Protein AF-A0A370H6A6-F1 (afdb_monomer)

Solvent-accessible surface area (backbone atoms only — not comparable to full-atom values): 4414 Å² total; per-residue (Å²): 131,82,56,70,69,57,54,53,54,51,50,52,52,52,50,56,39,46,74,73,69,51,78,92,80,91,78,90,74,59,68,71,58,53,51,55,46,49,50,40,29,74,72,63,79,27,96,35,61,65,54,50,51,52,51,54,51,42,64,68,62,63,54,60,82,78,71,78,76,130

Structure (mmCIF, N/CA/C/O backbone):
data_AF-A0A370H6A6-F1
#
_entry.id   AF-A0A370H6A6-F1
#
loop_
_atom_site.group_PDB
_atom_site.id
_atom_site.type_symbol
_atom_site.label_atom_id
_atom_site.label_alt_id
_atom_site.label_comp_id
_atom_site.label_asym_id
_atom_site.label_entity_id
_atom_site.label_seq_id
_atom_site.pdbx_PDB_ins_code
_atom_site.Cartn_x
_atom_site.Cartn_y
_atom_site.Cartn_z
_atom_site.occupancy
_atom_site.B_iso_or_equiv
_atom_site.auth_seq_id
_atom_site.auth_comp_id
_atom_site.auth_asym_id
_atom_site.auth_atom_id
_atom_site.pdbx_PDB_model_num
ATOM 1 N N . MET A 1 1 ? 20.039 0.206 -15.247 1.00 53.06 1 MET A N 1
ATOM 2 C CA . MET A 1 1 ? 19.618 1.598 -14.973 1.00 53.06 1 MET A CA 1
ATOM 3 C C . MET A 1 1 ? 18.110 1.662 -15.172 1.00 53.06 1 MET A C 1
ATOM 5 O O . MET A 1 1 ? 17.686 1.240 -16.242 1.00 53.06 1 MET A O 1
ATOM 9 N N . PRO A 1 2 ? 17.293 2.077 -14.187 1.00 54.47 2 PRO A N 1
ATOM 10 C CA . PRO A 1 2 ? 15.865 2.266 -14.423 1.00 54.47 2 PRO A CA 1
ATOM 11 C C . PRO A 1 2 ? 15.662 3.391 -15.441 1.00 54.47 2 PRO A C 1
ATOM 13 O O . PRO A 1 2 ? 16.366 4.399 -15.402 1.00 54.47 2 PRO A O 1
ATOM 16 N N . ASP A 1 3 ? 14.723 3.192 -16.360 1.00 74.56 3 ASP A N 1
ATOM 17 C CA . ASP A 1 3 ? 14.423 4.116 -17.452 1.00 74.56 3 ASP A CA 1
ATOM 18 C C . ASP A 1 3 ? 13.992 5.486 -16.889 1.00 74.56 3 ASP A C 1
ATOM 20 O O . ASP A 1 3 ? 13.137 5.563 -15.999 1.00 74.56 3 ASP A O 1
ATOM 24 N N . ALA A 1 4 ? 14.575 6.584 -17.380 1.00 70.56 4 ALA A N 1
ATOM 25 C CA . ALA A 1 4 ? 14.321 7.937 -16.872 1.00 70.56 4 ALA A CA 1
ATOM 26 C C . ALA A 1 4 ? 12.821 8.297 -16.902 1.00 70.56 4 ALA A C 1
ATOM 28 O O . ALA A 1 4 ? 12.311 8.961 -15.997 1.00 70.56 4 ALA A O 1
ATOM 29 N N . LYS A 1 5 ? 12.084 7.757 -17.882 1.00 71.38 5 LYS A N 1
ATOM 30 C CA . LYS A 1 5 ? 10.624 7.902 -18.000 1.00 71.38 5 LYS A CA 1
ATOM 31 C C . LYS A 1 5 ? 9.855 7.219 -16.865 1.00 71.38 5 LYS A C 1
ATOM 33 O O . LYS A 1 5 ? 8.814 7.713 -16.430 1.00 71.38 5 LYS A O 1
ATOM 38 N N . GLN A 1 6 ? 10.353 6.089 -16.365 1.00 68.38 6 GLN A N 1
ATOM 39 C CA . GLN A 1 6 ? 9.742 5.371 -15.246 1.00 68.38 6 GLN A CA 1
ATOM 40 C C . GLN A 1 6 ? 9.926 6.146 -13.938 1.00 68.38 6 GLN A C 1
ATOM 42 O O . GLN A 1 6 ? 8.984 6.256 -13.151 1.00 68.38 6 GLN A O 1
ATOM 47 N N . ILE A 1 7 ? 11.109 6.736 -13.741 1.00 71.81 7 ILE A N 1
ATOM 48 C CA . ILE A 1 7 ? 11.414 7.586 -12.584 1.00 71.81 7 ILE A CA 1
ATOM 49 C C . ILE A 1 7 ? 10.478 8.798 -12.567 1.00 71.81 7 ILE A C 1
ATOM 51 O O . ILE A 1 7 ? 9.850 9.079 -11.547 1.00 71.81 7 ILE A O 1
ATOM 55 N N . GLU A 1 8 ? 10.311 9.471 -13.704 1.00 74.69 8 GLU A N 1
ATOM 56 C CA . GLU A 1 8 ? 9.449 10.649 -13.806 1.00 74.69 8 GLU A CA 1
ATOM 57 C C . GLU A 1 8 ? 7.969 10.319 -13.530 1.00 74.69 8 GLU A C 1
ATOM 59 O 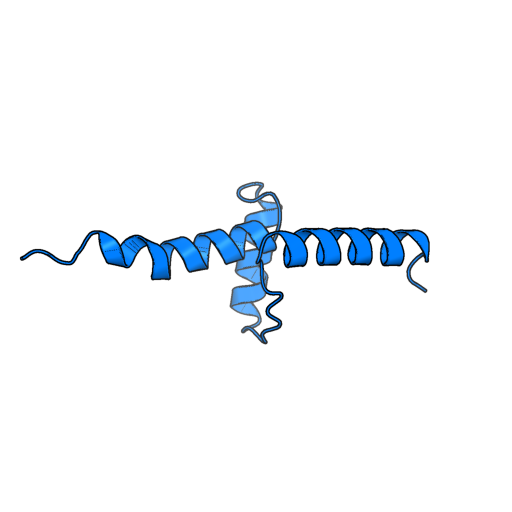O . GLU A 1 8 ? 7.288 11.047 -12.802 1.00 74.69 8 GLU A O 1
ATOM 64 N N . ARG A 1 9 ? 7.474 9.175 -14.028 1.00 72.75 9 ARG A N 1
ATOM 65 C CA . ARG A 1 9 ? 6.102 8.705 -13.765 1.00 72.75 9 ARG A CA 1
ATOM 66 C C . ARG A 1 9 ? 5.858 8.435 -12.278 1.00 72.75 9 ARG A C 1
ATOM 68 O O . ARG A 1 9 ? 4.815 8.818 -11.751 1.00 72.75 9 ARG A O 1
ATOM 75 N N . VAL A 1 10 ? 6.821 7.814 -11.596 1.00 73.44 10 VAL A N 1
ATOM 76 C CA . VAL A 1 10 ? 6.750 7.557 -10.147 1.00 73.44 10 VAL A CA 1
ATOM 77 C C . VAL A 1 10 ? 6.770 8.868 -9.358 1.00 73.44 10 VAL A C 1
ATOM 79 O O . VAL A 1 10 ? 5.989 9.026 -8.421 1.00 73.44 10 VAL A O 1
ATOM 82 N N . GLN A 1 11 ? 7.598 9.839 -9.756 1.00 72.81 11 GLN A N 1
ATOM 83 C CA . GLN A 1 11 ? 7.648 11.152 -9.103 1.00 72.81 11 GLN A CA 1
ATOM 84 C C . GLN A 1 11 ? 6.332 11.926 -9.254 1.00 72.81 11 GLN A C 1
ATOM 86 O O . GLN A 1 11 ? 5.839 12.490 -8.277 1.00 72.81 11 GLN A O 1
ATOM 91 N N . ARG A 1 12 ? 5.705 11.896 -10.440 1.00 75.38 12 ARG A N 1
ATOM 92 C CA . ARG A 1 12 ? 4.375 12.501 -10.648 1.00 75.38 12 ARG A CA 1
ATOM 93 C C . ARG A 1 12 ? 3.303 11.840 -9.781 1.00 75.38 12 ARG A C 1
ATOM 95 O O . ARG A 1 12 ? 2.513 12.545 -9.159 1.00 75.38 12 ARG A O 1
ATOM 102 N N . PHE A 1 13 ? 3.309 10.510 -9.687 1.00 72.81 13 PHE A N 1
ATOM 103 C CA . PHE A 1 13 ? 2.381 9.772 -8.826 1.00 72.81 13 PHE A CA 1
ATOM 104 C C . PHE A 1 13 ? 2.551 10.146 -7.346 1.00 72.81 13 PHE A C 1
ATOM 106 O O . PHE A 1 13 ? 1.572 10.451 -6.667 1.00 72.81 13 PHE A O 1
ATOM 113 N N . ARG A 1 14 ? 3.796 10.214 -6.860 1.00 71.81 14 ARG A N 1
ATOM 114 C CA . ARG A 1 14 ? 4.107 10.646 -5.489 1.00 71.81 14 ARG A CA 1
ATOM 115 C C . ARG A 1 14 ? 3.666 12.078 -5.211 1.00 71.81 14 ARG A C 1
ATOM 117 O O . ARG A 1 14 ? 3.118 12.347 -4.145 1.00 71.81 14 ARG A O 1
ATOM 124 N N . LYS A 1 15 ? 3.884 12.991 -6.160 1.00 72.62 15 LYS A N 1
ATOM 125 C CA . LYS A 1 15 ? 3.460 14.390 -6.033 1.00 72.62 15 LYS A CA 1
ATOM 126 C C . LYS A 1 15 ? 1.937 14.494 -5.906 1.00 72.62 15 LYS A C 1
ATOM 128 O O . LYS A 1 15 ? 1.461 15.104 -4.958 1.00 72.62 15 LYS A O 1
ATOM 133 N N . SER A 1 16 ? 1.197 13.806 -6.777 1.00 75.06 16 SER A N 1
ATOM 134 C CA . SER A 1 16 ? -0.271 13.766 -6.727 1.00 75.06 16 SER A CA 1
ATOM 135 C C . SER A 1 16 ? -0.802 13.162 -5.420 1.00 75.06 16 SER A C 1
ATOM 137 O O . SER A 1 16 ? -1.767 13.666 -4.852 1.00 75.06 16 SER A O 1
ATOM 139 N N . ARG A 1 17 ? -0.150 12.120 -4.890 1.00 76.62 17 ARG A N 1
ATOM 140 C CA . ARG A 1 17 ? -0.495 11.533 -3.585 1.00 76.62 17 ARG A CA 1
ATOM 141 C C . ARG A 1 17 ? -0.302 12.519 -2.433 1.00 76.62 17 ARG A C 1
ATOM 143 O O . ARG A 1 17 ? -1.208 12.684 -1.623 1.00 76.62 17 ARG A O 1
ATOM 150 N N . ARG A 1 18 ? 0.824 13.240 -2.409 1.00 73.00 18 ARG A N 1
ATOM 151 C CA . ARG A 1 18 ? 1.084 14.280 -1.396 1.00 73.00 18 ARG A CA 1
ATOM 152 C C . ARG A 1 18 ? 0.076 15.424 -1.462 1.00 73.00 18 ARG A C 1
ATOM 154 O O . ARG A 1 18 ? -0.370 15.887 -0.420 1.00 73.00 18 ARG A O 1
ATOM 161 N N . GLU A 1 19 ? -0.309 15.851 -2.664 1.00 77.56 19 GLU A N 1
ATOM 162 C CA . GLU A 1 19 ? -1.325 16.897 -2.862 1.00 77.56 19 GLU A CA 1
ATOM 163 C C . GLU A 1 19 ? -2.705 16.489 -2.317 1.00 77.56 19 GLU A C 1
ATOM 165 O O . GLU A 1 19 ? -3.463 17.344 -1.871 1.00 77.56 19 GLU A O 1
ATOM 170 N N . ARG A 1 20 ? -3.013 15.185 -2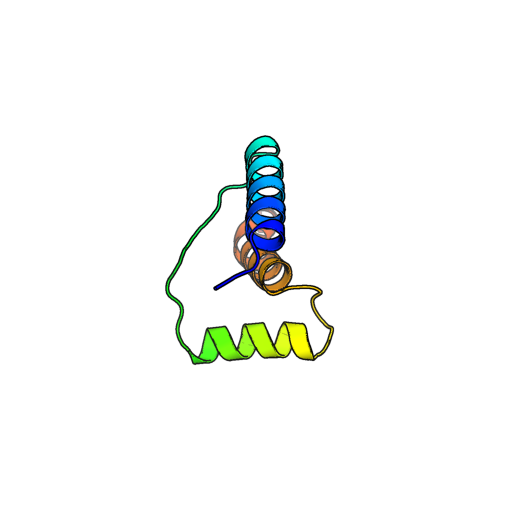.279 1.00 78.25 20 ARG A N 1
ATOM 171 C CA . ARG A 1 20 ? -4.246 14.638 -1.684 1.00 78.25 20 ARG A CA 1
ATOM 172 C C . ARG A 1 20 ? -4.173 14.444 -0.163 1.00 78.25 20 ARG A C 1
ATOM 174 O O . ARG A 1 20 ? -5.153 14.005 0.428 1.00 78.25 20 ARG A O 1
ATOM 181 N N . GLY A 1 21 ? -3.040 14.765 0.463 1.00 83.88 21 GLY A N 1
ATOM 182 C CA . GLY A 1 21 ? -2.809 14.576 1.896 1.00 83.88 21 GLY A CA 1
ATOM 183 C C . GLY A 1 21 ? -2.296 13.184 2.285 1.00 83.88 21 GLY A C 1
ATOM 184 O O . GLY A 1 21 ? -2.050 12.949 3.469 1.00 83.88 21 GLY A O 1
ATOM 185 N N . ASP A 1 22 ? -2.078 12.284 1.317 1.00 81.25 22 ASP A N 1
ATOM 186 C CA . ASP A 1 22 ? -1.509 10.959 1.578 1.00 81.25 22 ASP A CA 1
ATOM 187 C C . ASP A 1 22 ? -0.029 11.094 1.984 1.00 81.25 22 ASP A C 1
ATOM 189 O O . ASP A 1 22 ? 0.749 11.835 1.370 1.00 81.25 22 ASP A O 1
ATOM 193 N N . LYS A 1 23 ? 0.387 10.344 3.010 1.00 81.19 23 LYS A N 1
ATOM 194 C CA . LYS A 1 23 ? 1.781 10.290 3.475 1.00 81.19 23 LYS A CA 1
ATOM 195 C C . LYS A 1 23 ? 2.442 8.992 3.017 1.00 81.19 23 LYS A C 1
ATOM 197 O O . LYS A 1 23 ? 1.902 7.910 3.218 1.00 81.19 23 LYS A O 1
ATOM 202 N N . GLU A 1 24 ? 3.631 9.102 2.425 1.00 83.56 24 GLU A N 1
ATOM 203 C CA . GLU A 1 24 ? 4.458 7.940 2.083 1.00 83.56 24 GLU A CA 1
ATOM 204 C C . GLU A 1 24 ? 5.098 7.388 3.362 1.00 83.56 24 GLU A C 1
ATOM 206 O O . GLU A 1 24 ? 5.782 8.119 4.082 1.00 83.56 24 GLU A O 1
ATOM 211 N N . VAL A 1 25 ? 4.869 6.105 3.649 1.00 83.56 25 VAL A N 1
ATOM 212 C CA . VAL A 1 25 ? 5.424 5.420 4.821 1.00 83.56 25 VAL A CA 1
ATOM 213 C C . VAL A 1 25 ? 6.329 4.291 4.342 1.00 83.56 25 VAL A C 1
ATOM 215 O O . VAL A 1 25 ? 5.886 3.397 3.625 1.00 83.56 25 VAL A O 1
ATOM 218 N N . ASN A 1 26 ? 7.597 4.324 4.751 1.00 87.62 26 ASN A N 1
ATOM 219 C CA . ASN A 1 26 ? 8.561 3.258 4.491 1.00 87.62 26 ASN A CA 1
ATOM 220 C C . ASN A 1 26 ? 8.797 2.488 5.792 1.00 87.62 26 ASN A C 1
ATOM 222 O O . ASN A 1 26 ? 9.285 3.063 6.764 1.00 87.62 26 ASN A O 1
ATOM 226 N N . VAL A 1 27 ? 8.439 1.204 5.814 1.00 87.44 27 VAL A N 1
ATOM 227 C CA . VAL A 1 27 ? 8.588 0.33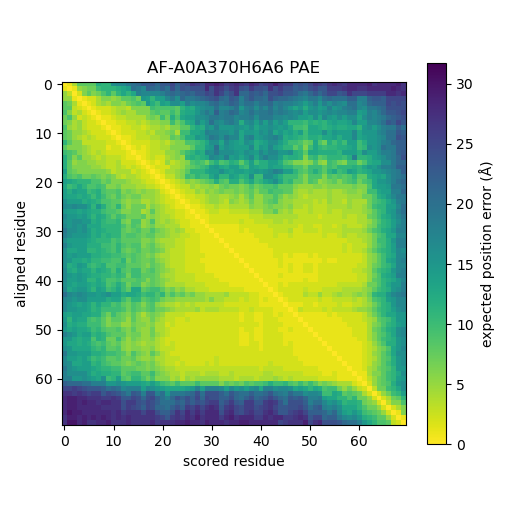2 6.987 1.00 87.44 27 VAL A CA 1
ATOM 228 C C . VAL A 1 27 ? 9.279 -0.970 6.615 1.00 87.44 27 VAL A C 1
ATOM 230 O O . VAL A 1 27 ? 9.078 -1.508 5.527 1.00 87.44 27 VAL A O 1
ATOM 233 N N . TRP A 1 28 ? 10.064 -1.495 7.550 1.00 93.69 28 TRP A N 1
ATOM 234 C CA . TRP A 1 28 ? 10.559 -2.864 7.490 1.00 93.69 28 TRP A CA 1
ATOM 235 C C . TRP A 1 28 ? 9.483 -3.805 8.025 1.00 93.69 28 TRP A C 1
ATOM 237 O O . TRP A 1 28 ? 8.913 -3.553 9.086 1.00 93.69 28 TRP A O 1
ATOM 247 N N . ILE A 1 29 ? 9.210 -4.889 7.301 1.00 91.94 29 ILE A N 1
ATOM 248 C CA . ILE A 1 29 ? 8.236 -5.909 7.703 1.00 91.94 29 ILE A CA 1
ATOM 249 C C . ILE A 1 29 ? 8.871 -7.303 7.677 1.00 91.94 29 ILE A C 1
ATOM 251 O O . ILE A 1 29 ? 9.795 -7.532 6.893 1.00 91.94 29 ILE A O 1
ATOM 255 N N . PRO A 1 30 ? 8.378 -8.256 8.491 1.00 96.31 30 PRO A N 1
ATOM 256 C CA . PRO A 1 30 ? 8.835 -9.640 8.430 1.00 96.31 30 PRO A CA 1
ATOM 257 C C . PRO A 1 30 ? 8.629 -10.259 7.039 1.00 96.31 30 PRO A C 1
ATOM 259 O O . PRO A 1 30 ? 7.591 -10.058 6.407 1.00 96.31 30 PRO A O 1
ATOM 262 N N . GLY A 1 31 ? 9.584 -11.078 6.589 1.00 96.81 31 GLY A N 1
ATOM 263 C CA . GLY A 1 31 ? 9.528 -11.768 5.291 1.00 96.81 31 GLY A CA 1
ATOM 264 C C . GLY A 1 31 ? 8.245 -12.582 5.040 1.00 96.81 31 GLY A C 1
ATOM 265 O O . GLY A 1 31 ? 7.679 -12.482 3.948 1.00 96.81 31 GLY A O 1
ATOM 266 N N . PRO A 1 32 ? 7.710 -13.324 6.032 1.00 96.69 32 PRO A N 1
ATOM 267 C CA . PRO A 1 32 ? 6.431 -14.016 5.874 1.00 96.69 32 PRO A CA 1
ATOM 268 C C . PRO A 1 32 ? 5.259 -13.068 5.590 1.00 96.69 32 PRO A C 1
ATOM 270 O O . PRO A 1 32 ? 4.402 -13.380 4.769 1.00 96.69 32 PRO A O 1
ATOM 273 N N . LEU A 1 33 ? 5.246 -11.879 6.207 1.00 94.50 33 LEU A N 1
ATOM 274 C CA . LEU A 1 33 ? 4.208 -10.876 5.964 1.00 94.50 33 LEU A CA 1
ATOM 275 C C . LEU A 1 33 ? 4.335 -10.281 4.560 1.00 94.50 33 LEU A C 1
ATOM 277 O O . LEU A 1 33 ? 3.331 -10.105 3.875 1.00 94.50 33 LEU A O 1
ATOM 281 N N . ASN A 1 34 ? 5.567 -10.031 4.108 1.00 94.81 34 ASN A N 1
ATOM 282 C CA . ASN A 1 34 ? 5.821 -9.625 2.729 1.00 94.81 34 ASN A CA 1
ATOM 283 C C . ASN A 1 34 ? 5.268 -10.655 1.730 1.00 94.81 34 ASN A C 1
ATOM 285 O O . ASN A 1 34 ? 4.572 -10.286 0.791 1.00 94.81 34 ASN A O 1
ATOM 289 N N . THR A 1 35 ? 5.522 -11.938 1.985 1.00 96.75 35 THR A N 1
ATOM 290 C CA . THR A 1 35 ? 5.055 -13.044 1.136 1.00 96.75 35 THR A CA 1
ATOM 291 C C . THR A 1 35 ? 3.528 -13.121 1.098 1.00 96.75 35 THR A C 1
ATOM 293 O O . THR A 1 35 ? 2.946 -13.266 0.028 1.00 96.75 35 THR A O 1
ATOM 296 N N . ALA A 1 36 ? 2.859 -12.964 2.244 1.00 95.69 36 ALA A N 1
ATOM 297 C CA . ALA A 1 36 ? 1.398 -12.944 2.305 1.00 95.69 36 ALA A CA 1
ATOM 298 C C . ALA A 1 36 ? 0.793 -11.757 1.531 1.00 95.69 36 ALA A C 1
ATOM 300 O O . ALA A 1 36 ? -0.247 -11.900 0.887 1.00 95.69 36 ALA A O 1
ATOM 301 N N . ILE A 1 37 ? 1.451 -10.591 1.561 1.00 95.00 37 ILE A N 1
ATOM 302 C CA . ILE A 1 37 ? 1.053 -9.424 0.762 1.00 95.00 37 ILE A CA 1
ATOM 303 C C . ILE A 1 37 ? 1.195 -9.727 -0.733 1.00 95.00 37 ILE A C 1
ATOM 305 O O . ILE A 1 37 ? 0.275 -9.429 -1.494 1.00 95.00 37 ILE A O 1
ATOM 309 N N . ASP A 1 38 ? 2.308 -10.331 -1.150 1.00 95.38 38 ASP A N 1
ATOM 310 C CA . ASP A 1 38 ? 2.549 -10.681 -2.553 1.00 95.38 38 ASP A CA 1
ATOM 311 C C . ASP A 1 38 ? 1.510 -11.691 -3.065 1.00 95.38 38 ASP A C 1
ATOM 313 O O . ASP A 1 38 ? 0.853 -11.432 -4.072 1.00 95.38 38 ASP A O 1
ATOM 317 N N . GLN A 1 39 ? 1.224 -12.750 -2.302 1.00 96.06 39 GLN A N 1
ATOM 318 C CA . GLN A 1 39 ? 0.175 -13.727 -2.632 1.00 96.06 39 GLN A CA 1
ATOM 319 C C . GLN A 1 39 ? -1.220 -13.091 -2.761 1.00 96.06 39 GLN A C 1
ATOM 321 O O . GLN A 1 39 ? -2.022 -13.479 -3.615 1.00 96.06 39 GLN A O 1
ATOM 326 N N . ALA A 1 40 ? -1.537 -12.096 -1.929 1.00 94.44 40 ALA A N 1
ATOM 327 C CA . ALA A 1 40 ? -2.811 -11.382 -2.003 1.00 94.44 4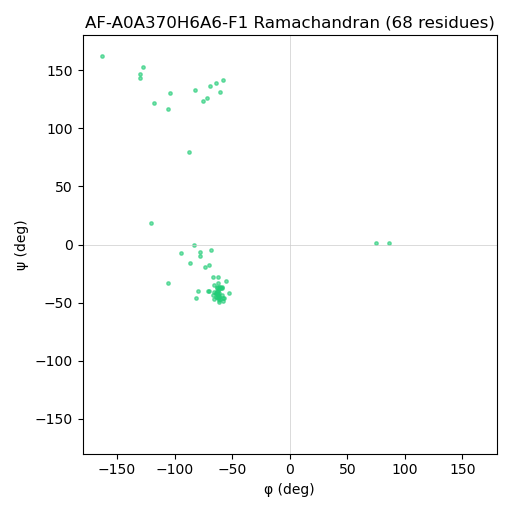0 ALA A CA 1
ATOM 328 C C . ALA A 1 40 ? -2.953 -10.555 -3.298 1.00 94.44 40 ALA A C 1
ATOM 330 O O . ALA A 1 40 ? -4.069 -10.348 -3.777 1.00 94.44 40 ALA A O 1
ATOM 331 N N . VAL A 1 41 ? -1.840 -10.106 -3.880 1.00 95.31 41 VAL A N 1
ATOM 332 C CA . VAL A 1 41 ? -1.820 -9.439 -5.190 1.00 95.31 41 VAL A CA 1
ATOM 333 C C . VAL A 1 41 ? -1.852 -10.465 -6.321 1.00 95.31 41 VAL A C 1
ATOM 335 O O . VAL A 1 41 ? -2.655 -10.334 -7.240 1.00 95.31 41 VAL A O 1
ATOM 338 N N . GLU A 1 42 ? -1.030 -11.512 -6.237 1.00 95.25 42 GLU A N 1
ATOM 339 C CA . GLU A 1 42 ? -0.929 -12.572 -7.252 1.00 95.25 42 GLU A CA 1
ATOM 340 C C . GLU A 1 42 ? -2.244 -13.334 -7.441 1.00 95.25 42 GLU A C 1
ATOM 342 O O . GLU A 1 42 ? -2.624 -13.654 -8.564 1.00 95.25 42 GLU A O 1
ATOM 347 N N . SER A 1 43 ? -2.988 -13.559 -6.356 1.00 94.25 43 SER A N 1
ATOM 348 C CA . SER A 1 43 ? -4.328 -14.162 -6.397 1.00 94.25 43 SER A CA 1
ATOM 349 C C . SER A 1 43 ? -5.398 -13.268 -7.039 1.00 94.25 43 SER A C 1
ATOM 351 O O . SER A 1 43 ? -6.546 -13.685 -7.172 1.00 94.25 43 SER A O 1
ATOM 353 N N . GLY A 1 44 ? -5.066 -12.026 -7.404 1.00 93.06 44 GLY A N 1
ATOM 354 C CA . GLY A 1 44 ? -5.999 -11.056 -7.979 1.00 93.06 44 GLY A CA 1
ATOM 355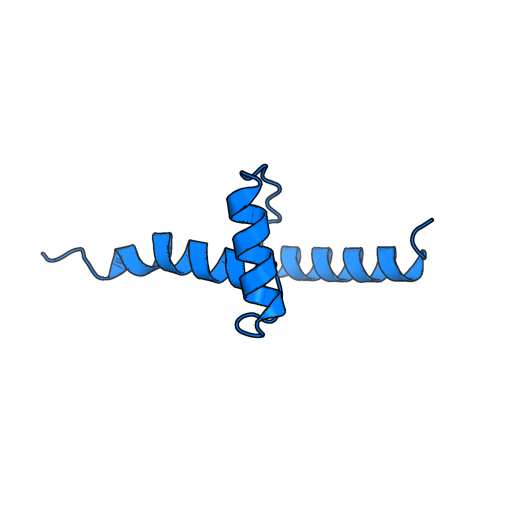 C C . GLY A 1 44 ? -6.971 -10.442 -6.968 1.00 93.06 44 GLY A C 1
ATOM 356 O O . GLY A 1 44 ? -7.787 -9.600 -7.343 1.00 93.06 44 GLY A O 1
ATOM 357 N N . ARG A 1 45 ? -6.877 -10.810 -5.680 1.00 90.50 45 ARG A N 1
ATOM 358 C CA . ARG A 1 45 ? -7.716 -10.250 -4.610 1.00 90.50 45 ARG A CA 1
ATOM 359 C C . ARG A 1 45 ? -7.486 -8.749 -4.436 1.00 90.50 45 ARG A C 1
ATOM 361 O O . ARG A 1 45 ? -8.423 -8.021 -4.116 1.00 90.50 45 ARG A O 1
ATOM 368 N N . PHE A 1 46 ? -6.259 -8.282 -4.666 1.00 94.50 46 PHE A N 1
ATOM 369 C CA . PHE A 1 46 ? -5.903 -6.868 -4.619 1.00 94.50 46 PHE A CA 1
ATOM 370 C C . PHE A 1 46 ? -5.143 -6.436 -5.870 1.00 94.50 46 PHE A C 1
ATOM 372 O O . PHE A 1 46 ? -4.301 -7.155 -6.395 1.00 94.50 46 PHE A O 1
ATOM 379 N N . ARG A 1 47 ? -5.408 -5.206 -6.323 1.00 90.19 47 ARG A N 1
ATOM 380 C CA . ARG A 1 47 ? -4.786 -4.629 -7.529 1.00 90.19 47 ARG A CA 1
ATOM 381 C C . ARG A 1 47 ? -3.319 -4.235 -7.343 1.00 90.19 47 ARG A C 1
ATOM 383 O O . ARG A 1 47 ? -2.620 -4.008 -8.325 1.00 90.19 47 ARG A O 1
ATOM 390 N N . SER A 1 48 ? -2.872 -4.071 -6.102 1.00 93.38 48 SER A N 1
ATOM 391 C CA . SER A 1 48 ? -1.504 -3.683 -5.770 1.00 93.38 48 SER A CA 1
ATOM 392 C C . SER A 1 48 ? -1.202 -3.978 -4.305 1.00 93.38 48 SER A C 1
ATOM 394 O O . SER A 1 48 ? -2.111 -4.091 -3.481 1.00 93.38 48 SER A O 1
ATOM 396 N N . ARG A 1 49 ? 0.089 -4.025 -3.966 1.00 93.44 49 ARG A N 1
ATOM 397 C CA . ARG A 1 49 ? 0.549 -4.150 -2.576 1.00 93.44 49 ARG A CA 1
ATOM 398 C C . ARG A 1 49 ? 0.055 -2.999 -1.700 1.00 93.44 49 ARG A C 1
ATOM 400 O O . ARG A 1 49 ? -0.309 -3.220 -0.553 1.00 93.44 49 ARG A O 1
ATOM 407 N N . GLU A 1 50 ? 0.007 -1.788 -2.258 1.00 91.62 50 GLU A N 1
ATOM 408 C CA . GLU A 1 50 ? -0.545 -0.618 -1.571 1.00 91.62 50 GLU A CA 1
ATOM 409 C C . GLU A 1 50 ? -2.002 -0.867 -1.160 1.00 91.62 50 GLU A C 1
ATOM 411 O O . GLU A 1 50 ? -2.343 -0.657 -0.005 1.00 91.62 50 GLU A O 1
ATOM 416 N N . ALA A 1 51 ? -2.833 -1.414 -2.056 1.00 92.12 51 ALA A N 1
ATOM 417 C CA . ALA A 1 51 ? -4.231 -1.712 -1.748 1.00 92.12 51 ALA A CA 1
ATOM 418 C C . ALA A 1 51 ? -4.385 -2.757 -0.628 1.00 92.12 51 ALA A C 1
ATOM 420 O O . ALA A 1 51 ? -5.271 -2.613 0.212 1.00 92.12 51 ALA A O 1
ATOM 421 N N . VAL A 1 52 ? -3.513 -3.775 -0.581 1.00 95.38 52 VAL A N 1
ATOM 422 C CA . VAL A 1 52 ? -3.484 -4.760 0.519 1.00 95.38 52 VAL A CA 1
ATOM 423 C C . VAL A 1 52 ? -3.176 -4.068 1.847 1.00 95.38 52 VAL A C 1
ATOM 425 O O . VAL A 1 52 ? -3.876 -4.277 2.837 1.00 95.38 52 VAL A O 1
ATOM 428 N N . ILE A 1 53 ? -2.126 -3.240 1.866 1.00 92.94 53 ILE A N 1
ATOM 429 C CA . ILE A 1 53 ? -1.648 -2.562 3.075 1.00 92.94 53 ILE A CA 1
ATOM 430 C C . ILE A 1 53 ? -2.690 -1.557 3.569 1.00 92.94 53 ILE A C 1
ATOM 432 O O . ILE A 1 53 ? -3.026 -1.573 4.749 1.00 92.94 53 ILE A O 1
ATOM 436 N N . THR A 1 54 ? -3.242 -0.725 2.682 1.00 91.75 54 THR A N 1
ATOM 437 C CA . THR A 1 54 ? -4.301 0.231 3.028 1.00 91.75 54 THR A CA 1
ATOM 438 C C . THR A 1 54 ? -5.513 -0.487 3.609 1.00 91.75 54 THR A C 1
ATOM 440 O O . THR A 1 54 ? -5.945 -0.127 4.697 1.00 91.75 54 THR A O 1
ATOM 443 N N . TYR A 1 55 ? -5.994 -1.555 2.962 1.00 92.94 55 TYR A N 1
ATOM 444 C CA . TYR A 1 55 ? -7.121 -2.337 3.474 1.00 92.94 55 TYR A CA 1
ATOM 445 C C . TYR A 1 55 ? -6.846 -2.917 4.869 1.00 92.94 55 TYR A C 1
ATOM 447 O O . TYR A 1 55 ? -7.705 -2.858 5.745 1.00 92.94 55 TYR A O 1
ATOM 455 N N . ALA A 1 56 ? -5.648 -3.462 5.102 1.00 92.31 56 ALA A N 1
ATOM 456 C CA . ALA A 1 56 ? -5.274 -4.003 6.408 1.00 92.31 56 ALA A CA 1
ATOM 457 C C . ALA A 1 56 ? -5.231 -2.914 7.495 1.00 92.31 56 ALA A C 1
ATOM 459 O O . ALA A 1 56 ? -5.716 -3.132 8.606 1.00 92.31 56 ALA A O 1
ATOM 460 N N . LEU A 1 57 ? -4.689 -1.735 7.178 1.00 91.31 57 LEU A N 1
ATOM 461 C CA . LEU A 1 57 ? -4.651 -0.599 8.099 1.00 91.31 57 LEU A CA 1
ATOM 462 C C . LEU A 1 57 ? -6.059 -0.060 8.385 1.00 91.31 57 LEU A C 1
ATOM 464 O O . LEU A 1 57 ? -6.390 0.181 9.543 1.00 91.31 57 LEU A O 1
ATOM 468 N N . GLU A 1 58 ? -6.910 0.073 7.370 1.00 90.62 58 GLU A N 1
ATOM 469 C CA . GLU A 1 58 ? -8.310 0.478 7.536 1.00 90.62 58 GLU A CA 1
ATOM 470 C C . GLU A 1 58 ? -9.086 -0.529 8.391 1.00 90.62 58 GLU A C 1
ATOM 472 O O . GLU A 1 58 ? -9.773 -0.138 9.332 1.00 90.62 58 GLU A O 1
ATOM 477 N N . ALA A 1 59 ? -8.934 -1.831 8.140 1.00 90.88 59 ALA A N 1
ATOM 478 C CA . ALA A 1 59 ? -9.589 -2.866 8.936 1.00 90.88 59 ALA A CA 1
ATOM 479 C 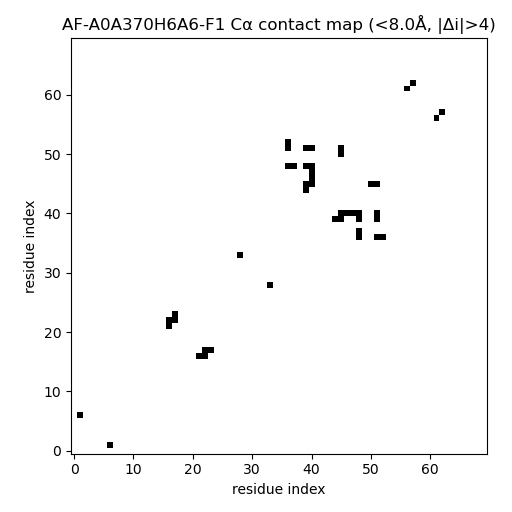C . ALA A 1 59 ? -9.189 -2.802 10.420 1.00 90.88 59 ALA A C 1
ATOM 481 O O . ALA A 1 59 ? -10.032 -3.004 11.289 1.00 90.88 59 ALA A O 1
ATOM 482 N N . MET A 1 60 ? -7.926 -2.482 10.714 1.00 88.12 60 MET A N 1
ATOM 483 C CA . MET A 1 60 ? -7.417 -2.398 12.085 1.00 88.12 60 MET A CA 1
ATOM 484 C C . MET A 1 60 ? -7.772 -1.087 12.795 1.00 88.12 60 MET A 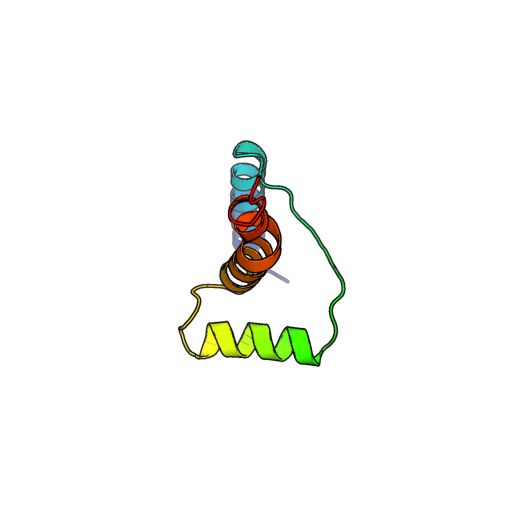C 1
ATOM 486 O O . MET A 1 60 ? -8.073 -1.101 13.989 1.00 88.12 60 MET A O 1
ATOM 490 N N . PHE A 1 61 ? -7.712 0.046 12.092 1.00 85.38 61 PHE A N 1
ATOM 491 C CA . PHE A 1 61 ? -7.824 1.371 12.709 1.00 85.38 61 PHE A CA 1
ATOM 492 C C . PHE A 1 61 ? -9.166 2.063 12.452 1.00 85.38 61 PHE A C 1
ATOM 494 O O . PHE A 1 61 ? -9.650 2.754 13.343 1.00 85.38 61 PHE A O 1
ATOM 501 N N . ALA A 1 62 ? -9.805 1.852 11.298 1.00 77.75 62 ALA A N 1
ATOM 502 C CA . ALA A 1 62 ? -11.080 2.490 10.951 1.00 77.75 62 ALA A CA 1
ATOM 503 C C . ALA A 1 62 ? -12.311 1.711 11.454 1.00 77.75 62 ALA A C 1
ATOM 505 O O . ALA A 1 62 ? -13.403 2.266 11.534 1.00 77.75 62 ALA A O 1
ATOM 506 N N . GLN A 1 63 ? -12.165 0.440 11.847 1.00 63.28 63 GLN A N 1
ATOM 507 C CA . GLN A 1 63 ? -13.265 -0.308 12.479 1.00 63.28 63 GLN A CA 1
ATOM 508 C C . GLN A 1 63 ? -13.482 0.054 13.959 1.00 63.28 63 GLN A C 1
ATOM 510 O O . GLN A 1 63 ? -14.500 -0.331 14.538 1.00 63.28 63 GLN A O 1
ATOM 515 N N . LYS A 1 64 ? -12.572 0.818 14.581 1.00 54.09 64 LYS A N 1
ATOM 516 C CA . LYS A 1 64 ? -12.643 1.158 16.010 1.00 54.09 64 LYS A CA 1
ATOM 517 C C . LYS A 1 64 ? -13.781 2.126 16.368 1.00 54.09 64 LYS A C 1
ATOM 519 O O . LYS A 1 64 ? -14.196 2.141 17.522 1.00 54.09 64 LYS A O 1
ATOM 524 N N . ASP A 1 65 ? -14.349 2.833 15.391 1.00 52.97 65 ASP A N 1
ATOM 525 C CA . ASP A 1 65 ? -15.475 3.754 15.614 1.00 52.97 65 ASP A CA 1
ATOM 526 C C . ASP A 1 65 ? -16.838 3.053 15.760 1.00 52.97 65 ASP A C 1
ATOM 528 O O . ASP A 1 65 ? -17.827 3.695 16.103 1.00 52.97 65 ASP A O 1
ATOM 532 N N . ARG A 1 66 ? -16.926 1.732 15.544 1.00 54.22 66 ARG A N 1
ATOM 533 C CA . ARG A 1 66 ? -18.192 0.985 15.695 1.00 54.22 66 ARG A CA 1
ATOM 534 C C . ARG A 1 66 ? -18.405 0.319 17.052 1.00 54.22 66 ARG A C 1
ATOM 536 O O . ARG A 1 66 ? -19.496 -0.190 17.274 1.00 54.22 66 ARG A O 1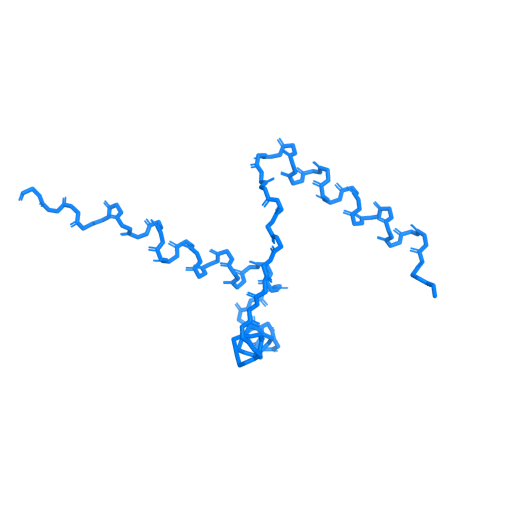
ATOM 543 N N . ASN A 1 67 ? -17.414 0.318 17.947 1.00 48.25 67 ASN A N 1
ATOM 544 C CA . ASN A 1 67 ? -17.484 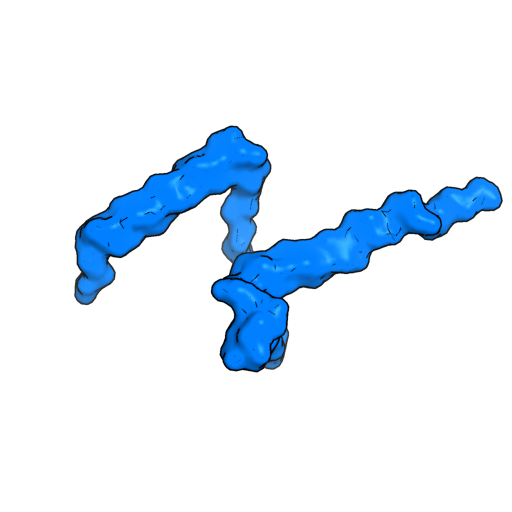-0.451 19.198 1.00 48.25 67 ASN A CA 1
ATOM 545 C C . ASN A 1 67 ? -17.364 0.377 20.486 1.00 48.25 67 ASN A C 1
ATOM 547 O O . ASN A 1 67 ? -17.119 -0.188 21.550 1.00 48.25 67 ASN A O 1
ATOM 551 N N . VAL A 1 68 ? -17.582 1.694 20.427 1.00 49.31 68 VAL A N 1
ATOM 552 C CA . VAL A 1 68 ? -17.863 2.477 21.641 1.00 49.31 68 VAL A CA 1
ATOM 553 C C . VAL A 1 68 ? -19.369 2.421 21.891 1.00 49.31 68 VAL A C 1
ATOM 555 O O . VAL A 1 68 ? -20.120 3.314 21.507 1.00 49.31 68 VAL A O 1
ATOM 558 N N . VAL A 1 69 ? -19.815 1.308 22.475 1.00 47.41 69 VAL A N 1
ATOM 559 C CA . VAL A 1 69 ? -21.133 1.218 23.109 1.00 47.41 69 VAL A CA 1
ATOM 560 C C . VAL A 1 69 ? -21.067 2.035 24.398 1.00 47.41 69 VAL A C 1
ATOM 562 O O . VAL A 1 69 ? -20.142 1.867 25.194 1.00 47.41 69 VAL A O 1
ATOM 565 N N . THR A 1 70 ? -22.011 2.968 24.503 1.00 44.22 70 THR A N 1
ATOM 566 C CA . THR A 1 70 ? -22.323 3.810 25.666 1.00 44.22 70 THR A CA 1
ATOM 567 C C . THR A 1 70 ? -22.659 2.977 26.896 1.00 44.22 70 THR A C 1
ATOM 569 O O . THR A 1 70 ? -23.280 1.906 26.719 1.00 44.22 70 THR A O 1
#

Sequence (70 aa):
MPDAKQIERVQRFRKSRRERGDKEVNVWIPGPLNTAIDQAVESGRFRSREAVITYALEAMFAQKDRNVVT

Nearest PDB structures (foldseek):
  7ycu-assembly1_D  TM=8.320E-01  e=3.914E+00  Pseudoalteromonas rubra
  5zkt-assembly1_A  TM=5.825E-01  e=2.957E+00  Oryza sativa Japonica Group
  7vp2-assembly1_B  TM=5.782E-01  e=5.959E+00  Arabidopsis thaliana
  7vp4-assembly1_A  TM=5.690E-01  e=7.887E+00  Arabidopsis thaliana
  7vp5-assembly1_B  TM=5.897E-01  e=9.732E+00  Arabidopsis thaliana

Organism: NCBI:txid186651

Foldseek 3Di:
DPDPVVVVVVVVVVVVCVVVVHDDDDDDDDPVVVVVLVVCCVVVVDVDSVRVVVVVCCVVPVCVVVPPDD

pLDDT: mean 81.2, std 14.73, range [44.22, 96.81]

InterPro domains:
  IPR010985 Ribbon-helix-helix [SSF47598] (24-64)

Mean predicted aligned error: 9.58 Å

Secondary structure (DSSP, 8-state):
---HHHHHHHHHHHHHHHHTTPPP------HHHHHHHHHHHHTSSSSSHHHHHHHHHHHHHGGGGG----

Radius of gyration: 15.93 Å; Cα contacts (8 Å, |Δi|>4): 23; chains: 1; bounding box: 42×31×44 Å